Protein AF-A0A378VWW5-F1 (afdb_monomer_lite)

Secondary structure (DSSP, 8-state):
-GGG-SSPPPHHHHHHHHHHHIIIIIS--S-------TTS-HHHHHHHHHHHHHHTT--EE-----GGGHHHHHHHHHTTSTT-EE----STTHHHHHHHHHHT-SPPSS-EE-

Sequence (114 aa):
MLDNLERPLFAAQREVVRAVLQQLVAEDKPAAIINAEMGTGKTMMSVAAAAAAHQAGLHRTLVLSPPHLVYKWRREILKTVPNARVWILNGADTLAKLLQIRALGRKPEVPEFL

pLDDT: mean 92.68, std 4.73, range [62.16, 97.81]

Radius of gyration: 14.3 Å; chains: 1; bounding box: 30×25×41 Å

Structure (mmCIF, N/CA/C/O backbone):
data_AF-A0A378VWW5-F1
#
_entry.id   AF-A0A378VWW5-F1
#
loop_
_atom_site.group_PDB
_atom_site.id
_atom_site.type_symbol
_atom_site.label_atom_id
_atom_site.label_alt_id
_atom_site.label_comp_id
_atom_site.label_asym_id
_atom_site.label_entity_id
_atom_site.label_seq_id
_atom_site.pdbx_PDB_ins_code
_atom_site.Cartn_x
_atom_site.Cartn_y
_atom_site.Cartn_z
_atom_site.occupancy
_atom_site.B_iso_or_equiv
_atom_site.auth_seq_id
_atom_site.auth_comp_id
_atom_site.auth_asym_id
_atom_site.auth_atom_id
_atom_site.pdbx_PDB_model_num
ATOM 1 N N . MET A 1 1 ? -3.098 -8.986 13.127 1.00 62.16 1 MET A N 1
ATOM 2 C CA . MET A 1 1 ? -3.323 -8.396 11.775 1.00 62.16 1 MET A CA 1
ATOM 3 C C . MET A 1 1 ? -1.999 -8.020 11.113 1.00 62.16 1 MET A C 1
ATOM 5 O O . MET A 1 1 ? -1.781 -8.393 9.971 1.00 62.16 1 MET A O 1
ATOM 9 N N . LEU A 1 2 ? -1.088 -7.352 11.836 1.00 82.50 2 LEU A N 1
ATOM 10 C CA . LEU A 1 2 ? 0.268 -7.025 11.358 1.00 82.50 2 LEU A CA 1
ATOM 11 C C . LEU A 1 2 ? 1.279 -8.178 11.498 1.00 82.50 2 LEU A C 1
ATOM 13 O O . LEU A 1 2 ? 2.419 -8.057 11.062 1.00 82.50 2 LEU A O 1
ATOM 17 N N . ASP A 1 3 ? 0.872 -9.282 12.119 1.00 82.31 3 ASP A N 1
ATOM 18 C CA . ASP A 1 3 ? 1.754 -10.398 12.489 1.00 82.31 3 ASP A CA 1
ATOM 19 C C . ASP A 1 3 ? 2.010 -11.369 11.328 1.00 82.31 3 ASP A C 1
ATOM 21 O O . ASP A 1 3 ? 2.952 -12.149 11.376 1.00 82.31 3 ASP A O 1
ATOM 25 N N . ASN A 1 4 ? 1.219 -11.264 10.255 1.00 85.12 4 ASN A N 1
ATOM 26 C CA . ASN A 1 4 ? 1.342 -12.099 9.058 1.00 85.12 4 ASN A CA 1
ATOM 27 C C . ASN A 1 4 ? 2.284 -11.493 8.002 1.00 85.12 4 ASN A C 1
ATOM 29 O O . ASN A 1 4 ? 2.317 -11.968 6.873 1.00 85.12 4 ASN A O 1
ATOM 33 N N . LEU A 1 5 ? 3.000 -10.411 8.317 1.00 90.31 5 LEU A N 1
ATOM 34 C CA . LEU A 1 5 ? 3.975 -9.815 7.402 1.00 90.31 5 LEU A CA 1
ATOM 35 C C . LEU A 1 5 ? 5.244 -10.674 7.360 1.00 90.31 5 LEU A C 1
ATOM 37 O O . LEU A 1 5 ? 5.740 -11.088 8.405 1.00 90.31 5 LEU A O 1
ATOM 41 N N . GLU A 1 6 ? 5.819 -10.872 6.172 1.00 91.94 6 GLU A N 1
ATOM 42 C CA . GLU A 1 6 ? 7.107 -11.574 6.029 1.00 91.94 6 GLU A CA 1
ATOM 43 C C . GLU A 1 6 ? 8.238 -10.805 6.715 1.00 91.94 6 GLU A C 1
ATOM 45 O O . GLU A 1 6 ? 9.176 -11.387 7.263 1.00 91.94 6 GLU A O 1
ATOM 50 N N . ARG A 1 7 ? 8.127 -9.473 6.716 1.00 89.75 7 ARG A N 1
ATOM 51 C CA . ARG A 1 7 ? 9.035 -8.590 7.432 1.00 89.75 7 ARG A CA 1
ATOM 52 C C . ARG A 1 7 ? 8.315 -7.968 8.627 1.00 89.75 7 ARG A C 1
ATOM 54 O O . ARG A 1 7 ? 7.494 -7.070 8.428 1.00 89.75 7 ARG A O 1
ATOM 61 N N . PRO A 1 8 ? 8.615 -8.406 9.864 1.00 90.94 8 PRO A N 1
ATOM 62 C CA . PRO A 1 8 ? 7.952 -7.872 11.039 1.00 90.94 8 PRO A CA 1
ATOM 63 C C . PRO A 1 8 ? 8.353 -6.413 11.259 1.00 90.94 8 PRO A C 1
ATOM 65 O O . PRO A 1 8 ? 9.520 -6.037 11.137 1.00 90.94 8 PRO A O 1
ATOM 68 N N . LEU A 1 9 ? 7.368 -5.596 11.619 1.00 94.31 9 LEU A N 1
ATOM 69 C CA . LEU A 1 9 ? 7.580 -4.205 12.007 1.00 94.31 9 LEU A CA 1
ATOM 70 C C . LEU A 1 9 ? 8.298 -4.119 13.363 1.00 94.31 9 LEU A C 1
ATOM 72 O O . LEU A 1 9 ? 8.238 -5.044 14.174 1.00 94.31 9 LEU A O 1
ATOM 76 N N . PHE A 1 10 ? 8.920 -2.982 13.662 1.00 95.62 10 PHE A N 1
ATOM 77 C CA . PHE A 1 10 ? 9.291 -2.636 15.039 1.00 95.62 10 PHE A CA 1
ATOM 78 C C . PHE A 1 10 ? 8.063 -2.192 15.847 1.00 95.62 10 PHE A C 1
ATOM 80 O O . PHE A 1 10 ? 7.029 -1.846 15.276 1.00 95.62 10 PHE A O 1
ATOM 87 N N . ALA A 1 11 ? 8.164 -2.172 17.179 1.00 95.69 11 ALA A N 1
ATOM 88 C CA . ALA A 1 11 ? 7.057 -1.763 18.053 1.00 95.69 11 ALA A CA 1
ATOM 89 C C . ALA A 1 11 ? 6.519 -0.363 17.697 1.00 95.69 11 ALA A C 1
ATOM 91 O O . ALA A 1 11 ? 5.333 -0.218 17.424 1.00 95.69 11 ALA A O 1
ATOM 92 N N . ALA A 1 12 ? 7.400 0.635 17.566 1.00 95.81 12 ALA A N 1
ATOM 93 C CA . ALA A 1 12 ? 7.004 1.995 17.190 1.00 95.81 12 ALA A CA 1
ATOM 94 C C . ALA A 1 12 ? 6.320 2.062 15.810 1.00 95.81 12 ALA A C 1
ATOM 96 O O . ALA A 1 12 ? 5.331 2.766 15.632 1.00 95.81 12 ALA A O 1
ATOM 97 N N . GLN A 1 13 ? 6.800 1.280 14.838 1.00 96.88 13 GLN A N 1
ATOM 98 C CA . GLN A 1 13 ? 6.187 1.207 13.510 1.00 96.88 13 GLN A CA 1
ATOM 99 C C . GLN A 1 13 ? 4.788 0.579 13.559 1.00 96.88 13 GLN A C 1
ATOM 101 O O . GLN A 1 13 ? 3.901 1.024 12.835 1.00 96.88 13 GLN A O 1
ATOM 106 N N . ARG A 1 14 ? 4.565 -0.430 14.418 1.00 96.50 14 ARG A N 1
ATOM 107 C CA . ARG A 1 14 ? 3.228 -1.014 14.621 1.00 96.50 14 ARG A CA 1
ATOM 108 C C . ARG A 1 14 ? 2.244 0.017 15.155 1.00 96.50 14 ARG A C 1
ATOM 110 O O . ARG A 1 14 ? 1.126 0.070 14.655 1.00 96.50 14 ARG A O 1
ATOM 117 N N . GLU A 1 15 ? 2.658 0.837 16.115 1.00 97.25 15 GLU A N 1
ATOM 118 C CA . GLU A 1 15 ? 1.802 1.889 16.675 1.00 97.25 15 GLU A CA 1
ATOM 119 C C . GLU A 1 15 ? 1.432 2.942 15.624 1.00 97.25 15 GLU A C 1
ATOM 121 O O . GLU A 1 15 ? 0.263 3.301 15.499 1.00 97.25 15 GLU A O 1
ATOM 126 N N . VAL A 1 16 ? 2.381 3.347 14.772 1.00 97.62 16 VAL A N 1
ATOM 127 C CA . VAL A 1 16 ? 2.091 4.238 13.635 1.00 97.62 16 VAL A CA 1
ATOM 128 C C . VAL A 1 16 ? 1.076 3.608 12.677 1.00 97.62 16 VAL A C 1
ATOM 130 O O . VAL A 1 16 ? 0.110 4.259 12.284 1.00 97.62 16 VAL A O 1
ATOM 133 N N . VAL A 1 17 ? 1.253 2.334 12.315 1.00 97.19 17 VAL A N 1
ATOM 134 C CA . VAL A 1 17 ? 0.318 1.640 11.415 1.00 97.19 17 VAL A CA 1
ATOM 135 C C . VAL A 1 17 ? -1.070 1.500 12.044 1.00 97.19 17 VAL A C 1
ATOM 137 O O . VAL A 1 17 ? -2.070 1.709 11.360 1.00 97.19 17 VAL A O 1
ATOM 140 N N . ARG A 1 18 ? -1.156 1.204 13.345 1.00 96.88 18 ARG A N 1
ATOM 141 C CA . ARG A 1 18 ? -2.428 1.166 14.082 1.00 96.88 18 ARG A CA 1
ATOM 142 C C . ARG A 1 18 ? -3.124 2.521 14.074 1.00 96.88 18 ARG A C 1
ATOM 144 O O . ARG A 1 18 ? -4.317 2.562 13.807 1.00 96.88 18 ARG A O 1
ATOM 151 N N . ALA A 1 19 ? -2.391 3.613 14.289 1.00 97.81 19 ALA A N 1
ATOM 152 C CA . ALA A 1 19 ? -2.950 4.961 14.225 1.00 97.81 19 ALA A CA 1
ATOM 153 C C . ALA A 1 19 ? -3.505 5.290 12.828 1.00 97.81 19 ALA A C 1
ATOM 155 O O . ALA A 1 19 ? -4.591 5.852 12.714 1.00 97.81 19 ALA A O 1
ATOM 156 N N . VAL A 1 20 ? -2.807 4.886 11.761 1.00 97.81 20 VAL A N 1
ATOM 157 C CA . VAL A 1 20 ? -3.298 5.044 10.381 1.00 97.81 20 VAL A CA 1
ATOM 158 C C . VAL A 1 20 ? -4.587 4.251 10.153 1.00 97.81 20 VAL A C 1
ATOM 160 O O . VAL A 1 20 ? -5.542 4.793 9.605 1.00 97.81 20 VAL A O 1
ATOM 163 N N . LEU A 1 21 ? -4.646 2.991 10.593 1.00 96.88 21 LEU A N 1
ATOM 164 C CA . LEU A 1 21 ? -5.847 2.159 10.459 1.00 96.88 21 LEU A CA 1
ATOM 165 C C . LEU A 1 21 ? -7.016 2.692 11.288 1.00 96.88 21 LEU A C 1
ATOM 167 O O . LEU A 1 21 ? -8.142 2.702 10.807 1.00 96.88 21 LEU A O 1
ATOM 171 N N . GLN A 1 22 ? -6.755 3.176 12.500 1.00 97.50 22 GLN A N 1
ATOM 172 C CA . GLN A 1 22 ? -7.766 3.814 13.337 1.00 97.50 22 GLN A CA 1
ATOM 173 C C . GLN A 1 22 ? -8.401 5.002 12.604 1.00 97.50 22 GLN A C 1
ATOM 175 O O . GLN A 1 22 ? -9.621 5.093 12.523 1.00 97.50 22 GLN A O 1
ATOM 180 N N . GLN A 1 23 ? -7.582 5.866 11.998 1.00 97.81 23 GLN A N 1
ATOM 181 C CA . GLN A 1 23 ? -8.082 7.013 11.244 1.00 97.81 23 GLN A CA 1
ATOM 182 C C . GLN A 1 23 ? -8.858 6.590 9.991 1.00 97.81 23 GLN A C 1
ATOM 184 O O . GLN A 1 23 ? -9.980 7.042 9.801 1.00 97.81 23 GLN A O 1
ATOM 189 N N . LEU A 1 24 ? -8.280 5.736 9.142 1.00 96.12 24 LEU A N 1
ATOM 190 C CA . LEU A 1 24 ? -8.850 5.424 7.826 1.00 96.12 24 LEU A CA 1
ATOM 191 C C . LEU A 1 24 ? -9.999 4.409 7.863 1.00 96.12 24 LEU A C 1
ATOM 193 O O . LEU A 1 24 ? -10.872 4.461 7.008 1.00 96.12 24 LEU A O 1
ATOM 197 N N . VAL A 1 25 ? -9.974 3.452 8.793 1.00 95.56 25 VAL A N 1
ATOM 198 C CA . VAL A 1 25 ? -10.925 2.328 8.826 1.00 95.56 25 VAL A CA 1
ATOM 199 C C . VAL A 1 25 ? -11.965 2.511 9.922 1.00 95.56 25 VAL A C 1
ATOM 201 O O . VAL A 1 25 ? -13.149 2.329 9.668 1.00 95.56 25 VAL A O 1
ATOM 204 N N . ALA A 1 26 ? -11.539 2.828 11.148 1.00 95.69 26 ALA A N 1
ATOM 205 C CA . ALA A 1 26 ? -12.460 2.900 12.283 1.00 95.69 26 ALA A CA 1
ATOM 206 C C . ALA A 1 26 ? -13.196 4.246 12.352 1.00 95.69 26 ALA A C 1
ATOM 208 O O . ALA A 1 26 ? -14.375 4.285 12.686 1.00 95.69 26 ALA A O 1
ATOM 209 N N . GLU A 1 27 ? -12.501 5.340 12.040 1.00 97.31 27 GLU A N 1
ATOM 210 C CA . GLU A 1 27 ? -13.041 6.705 12.104 1.00 97.31 27 GLU A CA 1
ATOM 211 C C . GLU A 1 27 ? -13.475 7.260 10.740 1.00 97.31 27 GLU A C 1
ATOM 213 O O . GLU A 1 27 ? -13.972 8.382 10.690 1.00 97.31 27 GLU A O 1
ATOM 218 N N . ASP A 1 28 ? -13.269 6.504 9.655 1.00 95.75 28 ASP A N 1
ATOM 219 C CA . ASP A 1 28 ? -13.593 6.889 8.269 1.00 95.75 28 ASP A CA 1
ATOM 220 C C . ASP A 1 28 ? -13.069 8.289 7.886 1.00 95.75 28 ASP A C 1
ATOM 222 O O . ASP A 1 28 ? -13.713 9.089 7.202 1.00 95.75 28 ASP A O 1
ATOM 226 N N . LYS A 1 29 ? -11.871 8.634 8.374 1.00 97.19 29 LYS A N 1
ATOM 227 C CA . LYS A 1 29 ? -11.228 9.904 8.035 1.00 97.19 29 LYS A CA 1
ATOM 228 C C . LYS A 1 29 ? -10.763 9.881 6.580 1.00 97.19 29 LYS A C 1
ATOM 230 O O . LYS A 1 29 ? -10.229 8.875 6.115 1.00 97.19 29 LYS A O 1
ATOM 235 N N . PRO A 1 30 ? -10.825 11.028 5.880 1.00 95.25 30 PRO A N 1
ATOM 236 C CA . PRO A 1 30 ? -10.467 11.099 4.465 1.00 95.25 30 PRO A CA 1
ATOM 237 C C . PRO A 1 30 ? -8.976 10.853 4.196 1.00 95.25 30 PRO A C 1
ATOM 239 O O . PRO A 1 30 ? -8.597 10.548 3.066 1.00 95.25 30 PRO A O 1
ATOM 242 N N . ALA A 1 31 ? -8.113 11.030 5.201 1.00 95.81 31 ALA A N 1
ATOM 243 C CA . ALA A 1 31 ? -6.674 10.855 5.066 1.00 95.81 31 ALA A CA 1
ATOM 244 C C . ALA A 1 31 ? -5.995 10.582 6.414 1.00 95.81 31 ALA A C 1
ATOM 246 O O . ALA A 1 31 ? -6.479 10.992 7.470 1.00 95.81 31 ALA A O 1
ATOM 247 N N . ALA A 1 32 ? -4.817 9.962 6.335 1.00 96.69 32 ALA A N 1
ATOM 248 C CA . ALA A 1 32 ? -3.869 9.794 7.427 1.00 96.69 32 ALA A CA 1
ATOM 249 C C . ALA A 1 32 ? -2.459 10.132 6.923 1.00 96.69 32 ALA A C 1
ATOM 251 O O . ALA A 1 32 ? -2.105 9.803 5.788 1.00 96.69 32 ALA A O 1
ATOM 252 N N . ILE A 1 33 ? -1.647 10.791 7.754 1.00 96.75 33 ILE A N 1
ATOM 253 C CA . ILE A 1 33 ? -0.310 11.266 7.372 1.00 96.75 33 ILE A CA 1
ATOM 254 C C . ILE A 1 33 ? 0.737 10.635 8.285 1.00 96.75 33 ILE A C 1
ATOM 256 O O . ILE A 1 33 ? 0.719 10.828 9.497 1.00 96.75 33 ILE A O 1
ATOM 260 N N . ILE A 1 34 ? 1.695 9.924 7.687 1.00 96.69 34 ILE A N 1
ATOM 261 C CA . ILE A 1 34 ? 2.883 9.429 8.387 1.00 96.69 34 ILE A CA 1
ATOM 262 C C . ILE A 1 34 ? 4.006 10.455 8.210 1.00 96.69 34 ILE A C 1
ATOM 264 O O . ILE A 1 34 ? 4.695 10.460 7.187 1.00 96.69 34 ILE A O 1
ATOM 268 N N . ASN A 1 35 ? 4.211 11.309 9.214 1.00 95.31 35 ASN A N 1
ATOM 269 C CA . ASN A 1 35 ? 5.368 12.199 9.273 1.00 95.31 35 ASN A CA 1
ATOM 270 C C . ASN A 1 35 ? 6.473 11.564 10.126 1.00 95.31 35 ASN A C 1
ATOM 272 O O . ASN A 1 35 ? 6.305 11.386 11.329 1.00 95.31 35 ASN A O 1
ATOM 276 N N . ALA A 1 36 ? 7.589 11.189 9.504 1.00 94.38 36 ALA A N 1
ATOM 277 C CA . ALA A 1 36 ? 8.708 10.554 10.194 1.00 94.38 36 ALA A CA 1
ATOM 278 C C . ALA A 1 36 ? 10.038 10.864 9.500 1.00 94.38 36 ALA A C 1
ATOM 280 O O . ALA A 1 36 ? 10.081 11.101 8.287 1.00 94.38 36 ALA A O 1
ATOM 281 N N . GLU A 1 37 ? 11.140 10.778 10.242 1.00 96.00 37 GLU A N 1
ATOM 282 C CA . GLU A 1 37 ? 12.486 11.013 9.715 1.00 96.00 37 GLU A CA 1
ATOM 283 C C . GLU A 1 37 ? 12.882 10.014 8.616 1.00 96.00 37 GLU A C 1
ATOM 285 O O . GLU A 1 37 ? 12.277 8.948 8.425 1.00 96.00 37 GLU A O 1
ATOM 290 N N . MET A 1 38 ? 13.886 10.370 7.816 1.00 92.88 38 MET A N 1
ATOM 291 C CA . MET A 1 38 ? 14.469 9.454 6.832 1.00 92.88 38 MET A CA 1
ATOM 292 C C . MET A 1 38 ? 15.085 8.236 7.538 1.00 92.88 38 MET A C 1
ATOM 294 O O . MET A 1 38 ? 15.624 8.348 8.627 1.00 92.88 38 MET A O 1
ATOM 298 N N . GLY A 1 39 ? 14.969 7.049 6.937 1.00 91.44 39 GLY A N 1
ATOM 299 C CA . GLY A 1 39 ? 15.495 5.808 7.526 1.00 91.44 39 GLY A CA 1
ATOM 300 C C . GLY A 1 39 ? 14.568 5.095 8.521 1.00 91.44 39 GLY A C 1
ATOM 301 O O . GLY A 1 39 ? 14.752 3.908 8.760 1.00 91.44 39 GLY A O 1
ATOM 302 N N . THR A 1 40 ? 13.497 5.735 9.001 1.00 94.31 40 THR A N 1
ATOM 303 C CA . THR A 1 40 ? 12.541 5.139 9.970 1.00 94.31 40 THR A CA 1
ATOM 304 C C . THR A 1 40 ? 11.607 4.065 9.393 1.00 94.31 40 THR A C 1
ATOM 306 O O . THR A 1 40 ? 10.834 3.444 10.122 1.00 94.31 40 THR A O 1
ATOM 309 N N . GLY A 1 41 ? 11.659 3.816 8.081 1.00 93.38 41 GLY A N 1
ATOM 310 C CA . GLY A 1 41 ? 10.840 2.791 7.426 1.00 93.38 41 GLY A CA 1
ATOM 311 C C . GLY A 1 41 ? 9.444 3.250 7.000 1.00 93.38 41 GLY A C 1
ATOM 312 O O . GLY A 1 41 ? 8.535 2.429 6.952 1.00 93.38 41 GLY A O 1
ATOM 313 N N . LYS A 1 42 ? 9.265 4.531 6.642 1.00 95.06 42 LYS A N 1
ATOM 314 C CA . LYS A 1 42 ? 7.991 5.076 6.123 1.00 95.06 42 LYS A CA 1
ATOM 315 C C . LYS A 1 42 ? 7.338 4.202 5.053 1.00 95.06 42 LYS A C 1
ATOM 317 O O . LYS A 1 42 ? 6.174 3.856 5.193 1.00 95.06 42 LYS A O 1
ATOM 322 N N . THR A 1 43 ? 8.100 3.781 4.042 1.00 93.38 43 THR A N 1
ATOM 323 C CA . THR A 1 43 ? 7.588 2.908 2.974 1.00 93.38 43 THR A CA 1
ATOM 324 C C . THR A 1 43 ? 7.019 1.608 3.533 1.00 93.38 43 THR A C 1
ATOM 326 O O . THR A 1 43 ? 5.917 1.215 3.172 1.00 93.38 43 THR A O 1
ATOM 329 N N . MET A 1 44 ? 7.729 0.967 4.463 1.00 94.62 44 MET A N 1
ATOM 330 C CA . MET A 1 44 ? 7.277 -0.276 5.087 1.00 94.62 44 MET A CA 1
ATOM 331 C C . MET A 1 44 ? 6.006 -0.070 5.913 1.00 94.62 44 MET A C 1
ATOM 333 O O . MET A 1 44 ? 5.092 -0.883 5.817 1.00 94.62 44 MET A O 1
ATOM 337 N N . MET A 1 45 ? 5.922 1.024 6.677 1.00 96.56 45 MET A N 1
ATOM 338 C CA . MET A 1 45 ? 4.714 1.371 7.432 1.00 96.56 45 MET A CA 1
ATOM 339 C C . MET A 1 45 ? 3.521 1.603 6.499 1.00 96.56 45 MET A C 1
ATOM 341 O O . MET A 1 45 ? 2.458 1.036 6.729 1.00 96.56 45 MET A O 1
ATOM 345 N N . SER A 1 46 ? 3.695 2.355 5.408 1.00 95.88 46 SER A N 1
ATOM 346 C CA . SER A 1 46 ? 2.629 2.587 4.424 1.00 95.88 46 SER A CA 1
ATOM 347 C C . SER A 1 46 ? 2.173 1.294 3.741 1.00 95.88 46 SER A C 1
ATOM 349 O O . SER A 1 46 ? 0.976 1.073 3.580 1.00 95.88 46 SER A O 1
ATOM 351 N N . VAL A 1 47 ? 3.109 0.412 3.375 1.00 95.81 47 VAL A N 1
ATOM 352 C CA . VAL A 1 47 ? 2.803 -0.893 2.766 1.00 95.81 47 VAL A CA 1
ATOM 353 C C . VAL A 1 47 ? 2.054 -1.800 3.744 1.00 95.81 47 VAL A C 1
ATOM 355 O O . VAL A 1 47 ? 1.058 -2.415 3.368 1.00 95.81 47 VAL A O 1
ATOM 358 N N . ALA A 1 48 ? 2.489 -1.855 5.004 1.00 96.12 48 ALA A N 1
ATOM 359 C CA . ALA A 1 48 ? 1.814 -2.620 6.047 1.00 96.12 48 ALA A CA 1
ATOM 360 C C . ALA A 1 48 ? 0.406 -2.079 6.339 1.00 96.12 48 ALA A C 1
ATOM 362 O O . ALA A 1 48 ? -0.535 -2.862 6.468 1.00 96.12 48 ALA A O 1
ATOM 363 N N . ALA A 1 49 ? 0.247 -0.753 6.394 1.00 96.00 49 ALA A N 1
ATOM 364 C CA . ALA A 1 49 ? -1.049 -0.109 6.568 1.00 96.00 49 ALA A CA 1
ATOM 365 C C . ALA A 1 49 ? -1.997 -0.433 5.408 1.00 96.00 49 ALA A C 1
ATOM 367 O O . ALA A 1 49 ? -3.136 -0.809 5.656 1.00 96.00 49 ALA A O 1
ATOM 368 N N . ALA A 1 50 ? -1.525 -0.373 4.161 1.00 95.50 50 ALA A N 1
ATOM 369 C CA . ALA A 1 50 ? -2.319 -0.740 2.990 1.00 95.50 50 ALA A CA 1
ATOM 370 C C . ALA A 1 50 ? -2.721 -2.225 2.992 1.00 95.50 50 ALA A C 1
ATOM 372 O O . ALA A 1 50 ? -3.879 -2.555 2.743 1.00 95.50 50 ALA A O 1
ATOM 373 N N . ALA A 1 51 ? -1.794 -3.128 3.330 1.00 95.19 51 ALA A N 1
ATOM 374 C CA . ALA A 1 51 ? -2.084 -4.558 3.418 1.00 95.19 51 ALA A CA 1
ATOM 375 C C . ALA A 1 51 ? -3.110 -4.882 4.515 1.00 95.19 51 ALA A C 1
ATOM 377 O O . ALA A 1 51 ? -3.985 -5.724 4.314 1.00 95.19 51 ALA A O 1
ATOM 378 N N . ALA A 1 52 ? -3.040 -4.197 5.657 1.00 94.69 52 ALA A N 1
ATOM 379 C CA . ALA A 1 52 ? -4.059 -4.312 6.689 1.00 94.69 52 ALA A CA 1
ATOM 380 C C . ALA A 1 52 ? -5.394 -3.693 6.231 1.00 94.69 52 ALA A C 1
ATOM 382 O O . ALA A 1 52 ? -6.432 -4.344 6.294 1.00 94.69 52 ALA A O 1
ATOM 383 N N . ALA A 1 53 ? -5.386 -2.482 5.678 1.00 94.31 53 ALA A N 1
ATOM 384 C CA . ALA A 1 53 ? -6.585 -1.817 5.168 1.00 94.31 53 ALA A CA 1
ATOM 385 C C . ALA A 1 53 ? -7.342 -2.681 4.139 1.00 94.31 53 ALA A C 1
ATOM 387 O O . ALA A 1 53 ? -8.570 -2.740 4.164 1.00 94.31 53 ALA A O 1
ATOM 388 N N . HIS A 1 54 ? -6.618 -3.434 3.306 1.00 93.44 54 HIS A N 1
ATOM 389 C CA . HIS A 1 54 ? -7.193 -4.414 2.386 1.00 93.44 54 HIS A CA 1
ATOM 390 C C . HIS A 1 54 ? -8.046 -5.482 3.096 1.00 93.44 54 HIS A C 1
ATOM 392 O O . HIS A 1 54 ? -9.163 -5.760 2.657 1.00 93.44 54 HIS A O 1
ATOM 398 N N . GLN A 1 55 ? -7.562 -6.046 4.208 1.00 90.50 55 GLN A N 1
ATOM 399 C CA . GLN A 1 55 ? -8.323 -7.012 5.016 1.00 90.50 55 GLN A CA 1
ATOM 400 C C . GLN A 1 55 ? -9.544 -6.370 5.693 1.00 90.50 55 GLN A C 1
ATOM 402 O O . GLN A 1 55 ? -10.510 -7.065 5.993 1.00 90.50 55 GLN A O 1
ATOM 407 N N . ALA A 1 56 ? -9.518 -5.051 5.897 1.00 91.19 56 ALA A N 1
ATOM 408 C CA . ALA A 1 56 ? -10.633 -4.276 6.434 1.00 91.19 56 ALA A CA 1
ATOM 409 C C . ALA A 1 56 ? -11.628 -3.776 5.363 1.00 91.19 56 ALA A C 1
ATOM 411 O O . ALA A 1 56 ? -12.559 -3.048 5.691 1.00 91.19 56 ALA A O 1
ATOM 412 N N . GLY A 1 57 ? -11.456 -4.158 4.090 1.00 90.69 57 GLY A N 1
ATOM 413 C CA . GLY A 1 57 ? -12.381 -3.824 2.997 1.00 90.69 57 GLY A CA 1
ATOM 414 C C . GLY A 1 57 ? -11.901 -2.729 2.037 1.00 90.69 57 GLY A C 1
ATOM 415 O O . GLY A 1 57 ? -12.523 -2.509 0.995 1.00 90.69 57 GLY A O 1
ATOM 416 N N . LEU A 1 58 ? -10.767 -2.077 2.313 1.00 91.31 58 LEU A N 1
ATOM 417 C CA . LEU A 1 58 ? -10.162 -1.081 1.421 1.00 91.31 58 LEU A CA 1
ATOM 418 C C . LEU A 1 58 ? -9.265 -1.773 0.387 1.00 91.31 58 LEU A C 1
ATOM 420 O O . LEU A 1 58 ? -8.042 -1.807 0.495 1.00 91.31 58 LEU A O 1
ATOM 424 N N . HIS A 1 59 ? -9.890 -2.391 -0.616 1.00 88.94 59 HIS A N 1
ATOM 425 C CA . HIS A 1 59 ? -9.217 -3.413 -1.422 1.00 88.94 59 HIS A CA 1
ATOM 426 C C . HIS A 1 59 ? -8.199 -2.916 -2.457 1.00 88.94 59 HIS A C 1
ATOM 428 O O . HIS A 1 59 ? -7.356 -3.709 -2.877 1.00 88.94 59 HIS A O 1
ATOM 434 N N . ARG A 1 60 ? -8.293 -1.663 -2.920 1.00 88.12 60 ARG A N 1
ATOM 435 C CA . ARG A 1 60 ? -7.432 -1.127 -3.988 1.00 88.12 60 ARG A CA 1
ATOM 436 C C . ARG A 1 60 ? -6.414 -0.153 -3.417 1.00 88.12 60 ARG A C 1
ATOM 438 O O . ARG A 1 60 ? -6.794 0.863 -2.846 1.00 88.12 60 ARG A O 1
ATOM 445 N N . THR A 1 61 ? -5.134 -0.427 -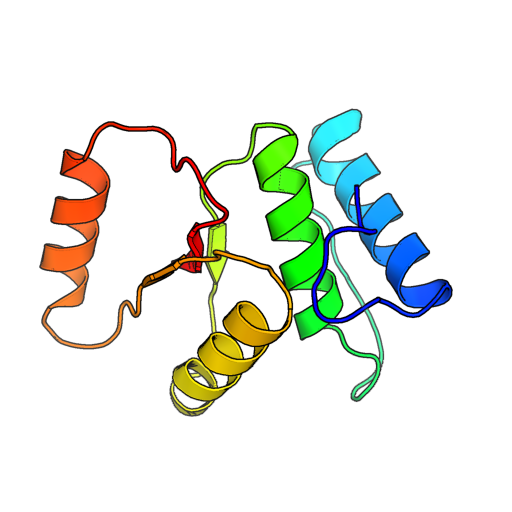3.643 1.00 94.25 61 THR A N 1
ATOM 446 C CA . THR A 1 61 ? -4.041 0.460 -3.246 1.00 94.25 61 THR A CA 1
ATOM 447 C C . THR A 1 61 ? -3.337 0.996 -4.485 1.00 94.25 61 THR A C 1
ATOM 449 O O . THR A 1 61 ? -2.816 0.223 -5.281 1.00 94.25 61 THR A O 1
ATOM 452 N N . LEU A 1 62 ? -3.307 2.321 -4.634 1.00 94.06 62 LEU A N 1
ATOM 453 C CA . LEU A 1 62 ? -2.505 3.016 -5.643 1.00 94.06 62 LEU A CA 1
ATOM 454 C C . LEU A 1 62 ? -1.260 3.602 -4.974 1.00 94.06 62 LEU A C 1
ATOM 456 O O . LEU A 1 62 ? -1.376 4.328 -3.986 1.00 94.06 62 LEU A O 1
ATOM 460 N N . VAL A 1 63 ? -0.081 3.305 -5.514 1.00 94.69 63 VAL A N 1
ATOM 461 C CA . VAL A 1 63 ? 1.205 3.757 -4.982 1.00 94.69 63 VAL A CA 1
ATOM 462 C C . VAL A 1 63 ? 1.859 4.729 -5.957 1.00 94.69 63 VAL A C 1
ATOM 464 O O . VAL A 1 63 ? 2.390 4.353 -6.998 1.00 94.69 63 VAL A O 1
ATOM 467 N N . LEU A 1 64 ? 1.898 6.005 -5.581 1.00 93.06 64 LEU A N 1
ATOM 468 C CA . LEU A 1 64 ? 2.614 7.028 -6.340 1.00 93.06 64 LEU A CA 1
ATOM 469 C C . LEU A 1 64 ? 4.076 7.076 -5.888 1.00 93.06 64 LEU A C 1
ATOM 471 O O . LEU A 1 64 ? 4.361 7.240 -4.701 1.00 93.06 64 LEU A O 1
ATOM 475 N N . SER A 1 65 ? 5.011 6.935 -6.828 1.00 91.62 65 SER A N 1
ATOM 476 C CA . SER A 1 65 ? 6.446 6.940 -6.532 1.00 91.62 65 SER A CA 1
ATOM 477 C C . SER A 1 65 ? 7.253 7.672 -7.608 1.00 91.62 65 SER A C 1
ATOM 479 O O . SER A 1 65 ? 6.838 7.703 -8.769 1.00 91.62 65 SER A O 1
ATOM 481 N N . PRO A 1 66 ? 8.421 8.250 -7.262 1.00 92.06 66 PRO A N 1
ATOM 482 C CA . PRO A 1 66 ? 9.360 8.752 -8.259 1.00 92.06 66 PRO A CA 1
ATOM 483 C C . PRO A 1 66 ? 9.745 7.652 -9.270 1.00 92.06 66 PRO A C 1
ATOM 485 O O . PRO A 1 66 ? 9.986 6.518 -8.845 1.00 92.06 66 PRO A O 1
ATOM 488 N N . PRO A 1 67 ? 9.899 7.956 -10.577 1.00 89.88 67 PRO A N 1
ATOM 489 C CA . PRO A 1 67 ? 10.069 6.936 -11.622 1.00 89.88 67 PRO A CA 1
ATOM 490 C C . PRO A 1 67 ? 11.210 5.938 -11.373 1.00 89.88 67 PRO A C 1
ATOM 492 O O . PRO A 1 67 ? 11.079 4.742 -11.622 1.00 89.88 67 PRO A O 1
ATOM 495 N N . HIS A 1 68 ? 12.325 6.414 -10.820 1.00 90.88 68 HIS A N 1
ATOM 496 C CA . HIS A 1 68 ? 13.511 5.606 -10.536 1.00 90.88 68 HIS A CA 1
ATOM 497 C C . HIS A 1 68 ? 13.365 4.705 -9.291 1.00 90.88 68 HIS A C 1
ATOM 499 O O . HIS A 1 68 ? 14.184 3.810 -9.082 1.00 90.88 68 HIS A O 1
ATOM 505 N N . LEU A 1 69 ? 12.335 4.909 -8.459 1.00 94.19 69 LEU A N 1
ATOM 506 C CA . LEU A 1 69 ? 12.088 4.123 -7.243 1.00 94.19 69 LEU A CA 1
ATOM 507 C C . LEU A 1 69 ? 11.054 3.014 -7.427 1.00 94.19 69 LEU A C 1
ATOM 509 O O . LEU A 1 69 ? 10.991 2.122 -6.582 1.00 94.19 69 LEU A O 1
ATOM 513 N N . VAL A 1 70 ? 10.305 3.007 -8.529 1.00 94.44 70 VAL A N 1
ATOM 514 C CA . VAL A 1 70 ? 9.190 2.072 -8.764 1.00 94.44 70 VAL A CA 1
ATOM 515 C C . VAL A 1 70 ? 9.615 0.617 -8.548 1.00 94.44 70 VAL A C 1
ATOM 517 O O . VAL A 1 70 ? 9.024 -0.115 -7.754 1.00 94.44 70 VAL A O 1
ATOM 520 N N . TYR A 1 71 ? 10.709 0.193 -9.185 1.00 94.31 71 TYR A N 1
ATOM 521 C CA . TYR A 1 71 ? 11.198 -1.182 -9.057 1.00 94.31 71 TYR A CA 1
ATOM 522 C C . TYR A 1 71 ? 11.776 -1.492 -7.674 1.00 94.31 71 TYR A C 1
ATOM 524 O O . TYR A 1 71 ? 11.727 -2.642 -7.232 1.00 94.31 71 TYR A O 1
ATOM 532 N N . LYS A 1 72 ? 12.317 -0.486 -6.976 1.00 94.19 72 LYS A N 1
ATOM 533 C CA . LYS A 1 72 ? 12.766 -0.635 -5.587 1.00 94.19 72 LYS A CA 1
ATOM 534 C C . LYS A 1 72 ? 11.564 -0.889 -4.679 1.00 94.19 72 LYS A C 1
ATOM 536 O O . LYS A 1 72 ? 11.578 -1.863 -3.935 1.00 94.19 72 LYS A O 1
ATOM 541 N N . TRP A 1 73 ? 10.519 -0.075 -4.792 1.00 95.50 73 TRP A N 1
ATOM 542 C CA . TRP A 1 73 ? 9.318 -0.193 -3.967 1.00 95.50 73 TRP A CA 1
ATOM 543 C C . TRP A 1 73 ? 8.548 -1.478 -4.262 1.00 95.50 73 TRP A C 1
ATOM 545 O O . TRP A 1 73 ? 8.137 -2.150 -3.323 1.00 95.50 73 TRP A O 1
ATOM 555 N N . ARG A 1 74 ? 8.475 -1.918 -5.528 1.00 95.94 74 ARG A N 1
ATOM 556 C CA . ARG A 1 74 ? 7.949 -3.252 -5.870 1.00 95.94 74 ARG A CA 1
ATOM 557 C C . ARG A 1 74 ? 8.649 -4.360 -5.084 1.00 95.94 74 ARG A C 1
ATOM 559 O O . ARG A 1 74 ? 7.984 -5.224 -4.524 1.00 95.94 74 ARG A O 1
ATOM 566 N N . ARG A 1 75 ? 9.987 -4.355 -5.039 1.00 95.31 75 ARG A N 1
ATOM 567 C CA . ARG A 1 75 ? 10.741 -5.366 -4.278 1.00 95.31 75 ARG A CA 1
ATOM 568 C C . ARG A 1 75 ? 10.477 -5.265 -2.781 1.00 95.31 75 ARG A C 1
ATOM 570 O O . ARG A 1 75 ? 10.418 -6.294 -2.124 1.00 95.31 75 ARG A O 1
ATOM 577 N N . GLU A 1 76 ? 10.349 -4.057 -2.242 1.00 94.50 76 GLU A N 1
ATOM 578 C CA . GLU A 1 76 ? 10.033 -3.863 -0.824 1.00 94.50 76 GLU A CA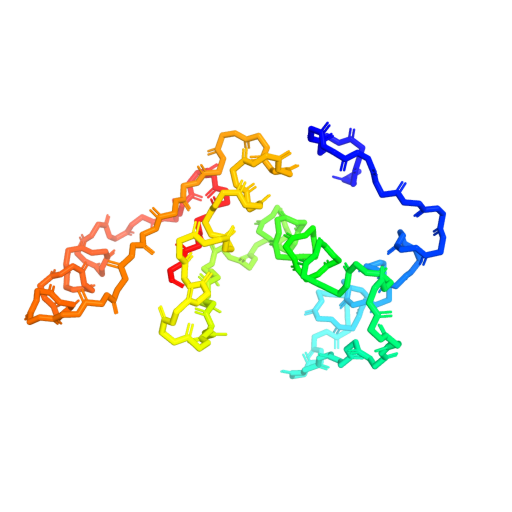 1
ATOM 579 C C . GLU A 1 76 ? 8.636 -4.388 -0.476 1.00 94.50 76 GLU A C 1
ATOM 581 O O . GLU A 1 76 ? 8.504 -5.091 0.523 1.00 94.50 76 GLU A O 1
ATOM 586 N N . ILE A 1 77 ? 7.629 -4.135 -1.319 1.00 96.06 77 ILE A N 1
ATOM 587 C CA . ILE A 1 77 ? 6.262 -4.648 -1.145 1.00 96.06 77 ILE A CA 1
ATOM 588 C C . ILE A 1 77 ? 6.260 -6.176 -1.117 1.00 96.06 77 ILE A C 1
ATOM 590 O O . ILE A 1 77 ? 5.796 -6.769 -0.145 1.00 96.06 77 ILE A O 1
ATOM 594 N N . LEU A 1 78 ? 6.842 -6.803 -2.145 1.00 95.75 78 LEU A N 1
ATOM 595 C CA . LEU A 1 78 ? 6.863 -8.263 -2.287 1.00 95.75 78 LEU A CA 1
ATOM 596 C C . LEU A 1 78 ? 7.647 -8.969 -1.172 1.00 95.75 78 LEU A C 1
ATOM 598 O O . LEU A 1 78 ? 7.378 -10.127 -0.905 1.00 95.75 78 LEU A O 1
ATOM 602 N N . LYS A 1 79 ? 8.603 -8.285 -0.529 1.00 94.06 79 LYS A N 1
ATOM 603 C CA . LYS A 1 79 ? 9.351 -8.800 0.635 1.00 94.06 79 LYS A CA 1
ATOM 604 C C . LYS A 1 79 ? 8.665 -8.547 1.980 1.00 94.06 79 LYS A C 1
ATOM 606 O O . LYS A 1 79 ? 9.177 -8.973 3.010 1.00 94.06 79 LYS A O 1
ATOM 611 N N . THR A 1 80 ? 7.616 -7.728 2.006 1.00 93.81 80 THR A N 1
ATOM 612 C CA . THR A 1 80 ? 6.950 -7.310 3.248 1.00 93.81 80 THR A CA 1
ATOM 613 C C . THR A 1 80 ? 5.613 -8.016 3.404 1.00 93.81 80 THR A C 1
ATOM 615 O O . THR A 1 80 ? 5.280 -8.455 4.503 1.00 93.81 80 THR A O 1
ATOM 618 N N . VAL A 1 81 ? 4.847 -8.125 2.317 1.00 94.88 81 VAL A N 1
ATOM 619 C CA . VAL A 1 81 ? 3.473 -8.627 2.334 1.00 94.88 81 VAL A CA 1
ATOM 620 C C . VAL A 1 81 ? 3.417 -9.957 1.581 1.00 94.88 81 VAL A C 1
ATOM 622 O O . VAL A 1 81 ? 3.659 -9.966 0.370 1.00 94.88 81 VAL A O 1
ATOM 625 N N . PRO A 1 82 ? 3.075 -11.069 2.255 1.00 93.19 82 PRO A N 1
ATOM 626 C CA . PRO A 1 82 ? 3.005 -12.368 1.600 1.00 93.19 82 PRO A CA 1
ATOM 627 C C . PRO A 1 82 ? 1.905 -12.374 0.538 1.00 93.19 82 PRO A C 1
ATOM 629 O O . PRO A 1 82 ? 0.835 -11.789 0.726 1.00 93.19 82 PRO A O 1
ATOM 632 N N . ASN A 1 83 ? 2.163 -13.059 -0.577 1.00 93.56 83 ASN A N 1
ATOM 633 C CA . ASN A 1 83 ? 1.240 -13.195 -1.712 1.00 93.56 83 ASN A CA 1
ATOM 634 C C . ASN A 1 83 ? 0.780 -11.865 -2.340 1.00 93.56 83 ASN A C 1
ATOM 636 O O . ASN A 1 83 ? -0.165 -11.857 -3.133 1.00 93.56 83 ASN A O 1
ATOM 640 N N . ALA A 1 84 ? 1.428 -10.742 -2.010 1.00 95.19 84 ALA A N 1
ATOM 641 C CA . ALA A 1 84 ? 1.079 -9.456 -2.587 1.00 95.19 84 ALA A CA 1
ATOM 642 C C . ALA A 1 84 ? 1.285 -9.461 -4.099 1.00 95.19 84 ALA A C 1
ATOM 644 O O . ALA A 1 84 ? 2.231 -10.045 -4.635 1.00 95.19 84 ALA A O 1
ATOM 645 N N . ARG A 1 85 ? 0.413 -8.740 -4.794 1.00 95.06 85 ARG A N 1
ATOM 646 C CA . ARG A 1 85 ? 0.509 -8.547 -6.235 1.00 95.06 85 ARG A CA 1
ATOM 647 C C . ARG A 1 85 ? 0.791 -7.084 -6.523 1.00 95.06 85 ARG A C 1
ATOM 649 O O . ARG A 1 85 ? 0.167 -6.196 -5.955 1.00 95.06 85 ARG A O 1
ATOM 656 N N . VAL A 1 86 ? 1.759 -6.841 -7.401 1.00 95.19 86 VAL A N 1
ATOM 657 C CA . VAL A 1 86 ? 2.185 -5.490 -7.773 1.00 95.19 86 VAL A CA 1
ATOM 658 C C . VAL A 1 86 ? 2.054 -5.332 -9.277 1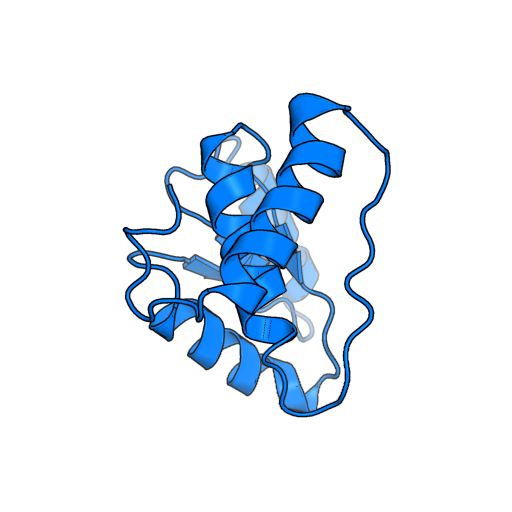.00 95.19 86 VAL A C 1
ATOM 660 O O . VAL A 1 86 ? 2.692 -6.069 -10.033 1.00 95.19 86 VAL A O 1
ATOM 663 N N . TRP A 1 87 ? 1.264 -4.354 -9.695 1.00 93.75 87 TRP A N 1
ATOM 664 C CA . TRP A 1 87 ? 1.144 -3.918 -11.076 1.00 93.75 87 TRP A CA 1
ATOM 665 C C . TRP A 1 87 ? 2.049 -2.704 -11.275 1.00 93.75 87 TRP A C 1
ATOM 667 O O . TRP A 1 87 ? 2.093 -1.820 -10.433 1.00 93.75 87 TRP A O 1
ATOM 677 N N . ILE A 1 88 ? 2.816 -2.668 -12.367 1.00 93.06 88 ILE A N 1
ATOM 678 C CA . ILE A 1 88 ? 3.618 -1.487 -12.709 1.00 93.06 88 ILE A CA 1
ATOM 679 C C . ILE A 1 88 ? 2.905 -0.722 -13.818 1.00 93.06 88 ILE A C 1
ATOM 681 O O . ILE A 1 88 ? 2.807 -1.199 -14.956 1.00 93.06 88 ILE A O 1
ATOM 685 N N . LEU A 1 89 ? 2.460 0.482 -13.472 1.00 90.12 89 LEU A N 1
ATOM 686 C CA . LEU A 1 89 ? 1.732 1.406 -14.336 1.00 90.12 89 LEU A CA 1
ATOM 687 C C . LEU A 1 89 ? 2.652 2.490 -14.924 1.00 90.12 89 LEU A C 1
ATOM 689 O O . LEU A 1 89 ? 2.408 3.684 -14.773 1.00 90.12 89 LEU A O 1
ATOM 693 N N . ASN A 1 90 ? 3.722 2.064 -15.601 1.00 84.56 90 ASN A N 1
ATOM 694 C CA . ASN A 1 90 ? 4.665 2.956 -16.277 1.00 84.56 90 ASN A CA 1
ATOM 695 C C . ASN A 1 90 ? 4.742 2.645 -17.773 1.00 84.56 90 ASN A C 1
ATOM 697 O O . ASN A 1 90 ? 4.896 1.483 -18.144 1.00 84.56 90 ASN A O 1
ATOM 701 N N . GLY A 1 91 ? 4.768 3.692 -18.600 1.00 83.00 91 GLY A N 1
ATOM 702 C CA . GLY A 1 91 ? 4.964 3.589 -20.048 1.00 83.00 91 GLY A CA 1
ATOM 703 C C . GLY A 1 91 ? 3.675 3.724 -20.861 1.00 83.00 91 GLY A C 1
ATOM 704 O O . GLY A 1 91 ? 2.622 4.097 -20.347 1.00 83.00 91 GLY A O 1
ATOM 705 N N . ALA A 1 92 ? 3.775 3.450 -22.163 1.00 84.94 92 ALA A N 1
ATOM 706 C CA . ALA A 1 92 ? 2.672 3.622 -23.112 1.00 84.94 92 ALA A CA 1
ATOM 707 C C . ALA A 1 92 ? 1.510 2.630 -22.895 1.00 84.94 92 ALA A C 1
ATOM 709 O O . ALA A 1 92 ? 0.391 2.885 -23.332 1.00 84.94 92 ALA A O 1
ATOM 710 N N . ASP A 1 93 ? 1.750 1.516 -22.198 1.00 88.38 93 ASP A N 1
ATOM 711 C CA . ASP A 1 93 ? 0.760 0.463 -21.954 1.00 88.38 93 ASP A CA 1
ATOM 712 C C . ASP A 1 93 ? -0.062 0.662 -20.664 1.00 88.38 93 ASP A C 1
ATOM 714 O O . ASP A 1 93 ? -0.959 -0.133 -20.369 1.00 88.38 93 ASP A O 1
ATOM 718 N N . THR A 1 94 ? 0.186 1.737 -19.906 1.00 89.06 94 THR A N 1
ATOM 719 C CA . THR A 1 94 ? -0.489 2.023 -18.628 1.00 89.06 94 THR A CA 1
ATOM 720 C C . THR A 1 94 ? -2.009 2.059 -18.755 1.00 89.06 94 THR A C 1
ATOM 722 O O . THR A 1 94 ? -2.709 1.460 -17.937 1.00 89.06 94 THR A O 1
ATOM 725 N N . LEU A 1 95 ? -2.540 2.717 -19.791 1.00 87.69 95 LEU A N 1
ATOM 726 C CA . LEU A 1 95 ? -3.987 2.792 -20.004 1.00 87.69 95 LEU A CA 1
ATOM 727 C C . LEU A 1 95 ? -4.584 1.402 -20.260 1.00 87.69 95 LEU A C 1
ATOM 729 O O . LEU A 1 95 ? -5.612 1.063 -19.679 1.00 87.69 95 LEU A O 1
ATOM 733 N N . ALA A 1 96 ? -3.922 0.577 -21.074 1.00 89.62 96 ALA A N 1
ATOM 734 C CA . ALA A 1 96 ? -4.373 -0.782 -21.355 1.00 89.62 96 ALA A CA 1
ATOM 735 C C . ALA A 1 96 ? -4.400 -1.641 -20.078 1.00 89.62 96 ALA A C 1
ATOM 737 O O . ALA A 1 96 ? -5.401 -2.304 -19.812 1.00 89.62 96 ALA A O 1
ATOM 738 N N . LYS A 1 97 ? -3.356 -1.566 -19.240 1.00 89.50 97 LYS A N 1
ATOM 739 C CA . LYS A 1 97 ? -3.307 -2.252 -17.934 1.00 89.50 97 LYS A CA 1
ATOM 740 C C . LYS A 1 97 ? -4.429 -1.796 -17.002 1.00 89.50 97 LYS A C 1
ATOM 742 O O . LYS A 1 97 ? -5.101 -2.626 -16.396 1.00 89.50 97 LYS A O 1
ATOM 747 N N . LEU A 1 98 ? -4.675 -0.488 -16.912 1.00 89.31 98 LEU A N 1
ATOM 748 C CA . LEU A 1 98 ? -5.762 0.063 -16.097 1.00 89.31 98 LEU A CA 1
ATOM 749 C C . LEU A 1 98 ? -7.140 -0.406 -16.578 1.00 89.31 98 LEU A C 1
ATOM 751 O O . LEU A 1 98 ? -7.985 -0.768 -15.759 1.00 89.31 98 LEU A O 1
ATOM 755 N N . LEU A 1 99 ? -7.363 -0.443 -17.895 1.00 90.62 99 LEU A N 1
ATOM 756 C CA . LEU A 1 99 ? -8.599 -0.966 -18.477 1.00 90.62 99 LEU A CA 1
ATOM 757 C C . LEU A 1 99 ? -8.773 -2.460 -18.186 1.00 90.62 99 LEU A C 1
ATOM 759 O O . LEU A 1 99 ? -9.873 -2.869 -17.825 1.00 90.62 99 LEU A O 1
ATOM 763 N N . GLN A 1 100 ? -7.701 -3.255 -18.255 1.00 89.00 100 GLN A N 1
ATOM 764 C CA . GLN A 1 100 ? -7.725 -4.669 -17.865 1.00 89.00 100 GLN A CA 1
ATOM 765 C C . GLN A 1 100 ? -8.093 -4.839 -16.387 1.00 89.00 100 GLN A C 1
ATOM 767 O O . GLN A 1 100 ? -9.009 -5.593 -16.069 1.00 89.00 100 GLN A O 1
ATOM 772 N N . ILE A 1 101 ? -7.444 -4.098 -15.482 1.00 88.56 101 ILE A N 1
ATOM 773 C CA . ILE A 1 101 ? -7.732 -4.145 -14.039 1.00 88.56 101 ILE A CA 1
ATOM 774 C C . ILE A 1 101 ? -9.185 -3.744 -13.755 1.00 88.56 101 ILE A C 1
ATOM 776 O O . ILE A 1 101 ? -9.856 -4.371 -12.933 1.00 88.56 101 ILE A O 1
ATOM 780 N N . ARG A 1 102 ? -9.699 -2.723 -14.450 1.00 87.38 102 ARG A N 1
ATOM 781 C CA . ARG A 1 102 ? -11.103 -2.309 -14.344 1.00 87.38 102 ARG A CA 1
ATOM 782 C C . ARG A 1 102 ? -12.052 -3.399 -14.846 1.00 87.38 102 ARG A C 1
ATOM 784 O O . ARG A 1 102 ? -13.061 -3.656 -14.194 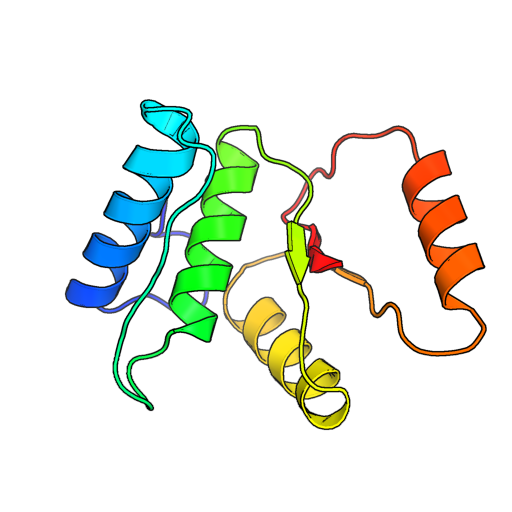1.00 87.38 102 ARG A O 1
ATOM 791 N N . ALA A 1 103 ? -11.724 -4.035 -15.969 1.00 89.88 103 ALA A N 1
ATOM 792 C CA . ALA A 1 103 ? -12.535 -5.076 -16.594 1.00 89.88 103 ALA A CA 1
A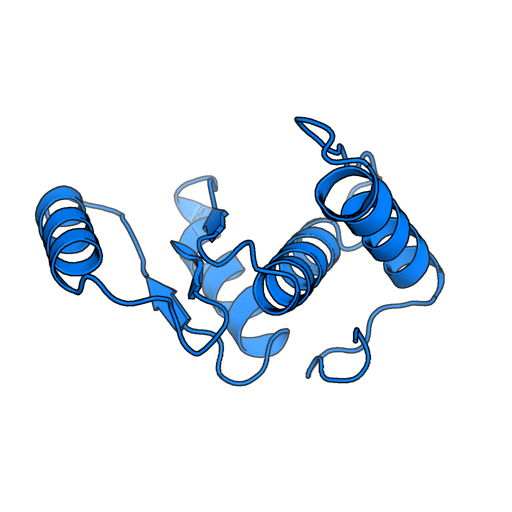TOM 793 C C . ALA A 1 103 ? -12.600 -6.371 -15.772 1.00 89.88 103 ALA A C 1
ATOM 795 O O . ALA A 1 103 ? -13.595 -7.083 -15.866 1.00 89.88 103 ALA A O 1
ATOM 796 N N . LEU A 1 104 ? -11.600 -6.656 -14.924 1.00 86.44 104 LEU A N 1
ATOM 797 C CA . LEU A 1 104 ? -11.627 -7.823 -14.034 1.00 86.44 104 LEU A CA 1
ATOM 798 C C . LEU A 1 104 ? -12.868 -7.852 -13.131 1.00 86.44 104 LEU A C 1
ATOM 800 O O . LEU A 1 104 ? -13.244 -8.932 -12.686 1.00 86.44 104 LEU A O 1
ATOM 804 N N . GLY A 1 105 ? -13.469 -6.695 -12.813 1.00 82.25 105 GLY A N 1
ATOM 805 C CA . GLY A 1 105 ? -14.750 -6.598 -12.096 1.00 82.25 105 GLY A CA 1
ATOM 806 C C . GLY A 1 105 ? -14.775 -7.212 -10.689 1.00 82.25 105 GLY A C 1
ATOM 807 O O . GLY A 1 105 ? -15.803 -7.168 -10.020 1.00 82.25 105 GLY A O 1
ATOM 808 N N . ARG A 1 106 ? -13.653 -7.767 -10.222 1.00 85.62 106 ARG A N 1
ATOM 809 C CA . ARG A 1 106 ? -13.536 -8.506 -8.967 1.00 85.62 106 ARG A CA 1
ATOM 810 C C . ARG A 1 106 ? -12.865 -7.679 -7.885 1.00 85.62 106 ARG A C 1
ATOM 812 O O . ARG A 1 106 ? -12.038 -6.803 -8.155 1.00 85.62 106 ARG A O 1
ATOM 819 N N . LYS A 1 107 ? -13.200 -8.008 -6.640 1.00 85.88 107 LYS A N 1
ATOM 820 C CA . LYS A 1 107 ? -12.415 -7.587 -5.483 1.00 85.88 107 LYS A CA 1
ATOM 821 C C . LYS A 1 107 ? -11.098 -8.377 -5.497 1.00 85.88 107 LYS A C 1
ATOM 823 O O . LYS A 1 107 ? -11.152 -9.593 -5.675 1.00 85.88 107 LYS A O 1
ATOM 828 N N . PRO A 1 108 ? -9.936 -7.718 -5.365 1.00 90.00 108 PRO A N 1
ATOM 829 C CA . PRO A 1 108 ? -8.673 -8.416 -5.178 1.00 90.00 108 PRO A CA 1
ATOM 830 C C . PRO A 1 108 ? -8.763 -9.386 -3.992 1.00 90.00 108 PRO A C 1
ATOM 832 O O . PRO A 1 108 ? -9.250 -9.012 -2.930 1.00 90.00 108 PRO A O 1
ATOM 835 N N . GLU A 1 109 ? -8.322 -10.628 -4.188 1.00 91.06 109 GLU A N 1
ATOM 836 C CA . GLU A 1 109 ? -8.280 -11.671 -3.142 1.00 91.06 109 GLU A CA 1
ATOM 837 C C . GLU A 1 109 ? -7.052 -11.532 -2.233 1.00 91.06 109 GLU A C 1
ATOM 839 O O . GLU A 1 109 ? -7.007 -12.067 -1.129 1.00 91.06 109 GLU A O 1
ATOM 844 N N . VAL A 1 110 ? -6.039 -10.821 -2.727 1.00 92.62 110 VAL A N 1
ATOM 845 C CA . VAL A 1 110 ? -4.783 -10.534 -2.040 1.00 92.62 110 VAL A CA 1
ATOM 846 C C . VAL A 1 110 ? -4.515 -9.032 -2.106 1.00 92.62 110 VAL A C 1
ATOM 848 O O . VAL A 1 110 ? -5.036 -8.367 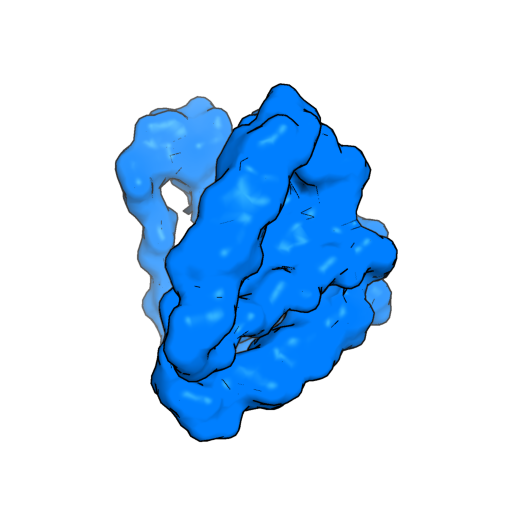-3.012 1.00 92.62 110 VAL A O 1
ATOM 851 N N . PRO A 1 111 ? -3.669 -8.486 -1.215 1.00 94.56 111 PRO A N 1
ATOM 852 C CA . PRO A 1 111 ? -3.217 -7.106 -1.322 1.00 94.56 111 PRO A CA 1
ATOM 853 C C . PRO A 1 111 ? -2.613 -6.817 -2.705 1.00 94.56 111 PRO A C 1
ATOM 855 O O . PRO A 1 111 ? -1.589 -7.389 -3.094 1.00 94.56 111 PRO A O 1
ATOM 858 N N . GLU A 1 112 ? -3.273 -5.930 -3.448 1.00 94.25 112 GLU A N 1
ATOM 859 C CA . GLU A 1 112 ? -2.881 -5.490 -4.785 1.00 94.25 112 GLU A CA 1
ATOM 860 C C . GLU A 1 112 ? -2.428 -4.031 -4.756 1.00 94.25 112 GLU A C 1
ATOM 862 O O . GLU A 1 112 ? -3.175 -3.144 -4.342 1.00 94.25 112 GLU A O 1
ATOM 867 N N . PHE A 1 113 ? -1.206 -3.798 -5.232 1.00 95.25 113 PHE A N 1
ATOM 868 C CA . PHE A 1 113 ? -0.578 -2.485 -5.324 1.00 95.25 113 PHE A CA 1
ATOM 869 C C . PHE A 1 113 ? -0.436 -2.098 -6.797 1.00 95.25 113 PHE A C 1
ATOM 871 O O . PHE A 1 113 ? 0.159 -2.848 -7.576 1.00 95.25 113 PHE A O 1
ATOM 878 N N . LEU A 1 114 ? -1.011 -0.956 -7.163 1.00 92.75 114 LEU A N 1
ATOM 879 C CA . LEU A 1 114 ? -1.013 -0.365 -8.504 1.00 92.75 114 LEU A CA 1
ATOM 880 C C . LEU A 1 114 ? 0.014 0.760 -8.621 1.00 92.75 114 LEU A C 1
ATOM 882 O O . LEU A 1 114 ? 0.145 1.512 -7.626 1.00 92.75 114 LEU A O 1
#

Foldseek 3Di:
DQPQWLDHDDPVLVVLLVVQCCQCQVVVHPDDDDDDDPPNCPLLSVLSSLQVVCVSPNQEAEDDDDPVCLVVSVVVNPNTFPPEAEDDQDDPCNVVVVVVVVVVVDRDPGRYYD

InterPro domains:
  IPR006935 Helicase/UvrB, N-terminal [PF04851] (9-85)
  IPR027417 P-loop containing nucleoside triphosphate hydrolase [G3DSA:3.40.50.300] (4-105)
  IPR027417 P-loop containing nucleoside triphosphate hydrolase [SSF52540] (5-105)
  IPR050496 SNF2/RAD54 Helicase and DNA Repair [PTHR45629] (5-93)

Organism: Neisseria gonorrhoeae (NCBI:txid485)